Protein AF-A0A662J8I2-F1 (afdb_monomer)

Mean predicted aligned error: 7.11 Å

Structure (mmCIF, N/CA/C/O backbone):
data_AF-A0A662J8I2-F1
#
_entry.id   AF-A0A662J8I2-F1
#
loop_
_atom_site.group_PDB
_atom_site.id
_atom_site.type_symbol
_atom_site.label_atom_id
_atom_site.label_alt_id
_atom_site.label_comp_id
_atom_site.label_asym_id
_atom_site.label_entity_id
_atom_site.label_seq_id
_atom_site.pdbx_PDB_ins_code
_atom_site.Cartn_x
_atom_site.Cartn_y
_atom_site.Cartn_z
_atom_site.occupancy
_atom_site.B_iso_or_equiv
_atom_site.auth_seq_id
_atom_site.auth_comp_id
_atom_site.auth_asym_id
_atom_site.auth_atom_id
_atom_site.pdbx_PDB_model_num
ATOM 1 N N . MET A 1 1 ? -14.649 22.201 -8.863 1.00 73.62 1 MET A N 1
ATOM 2 C CA . MET A 1 1 ? -13.871 21.003 -8.481 1.00 73.62 1 MET A CA 1
ATOM 3 C C . MET A 1 1 ? -13.545 21.103 -7.003 1.00 73.62 1 MET A C 1
ATOM 5 O O . MET A 1 1 ? -12.995 22.117 -6.584 1.00 73.62 1 MET A O 1
ATOM 9 N N . ARG A 1 2 ? -13.960 20.115 -6.211 1.00 77.94 2 ARG A N 1
ATOM 10 C CA . ARG A 1 2 ? -13.687 20.067 -4.774 1.00 77.94 2 ARG A CA 1
ATOM 11 C C . ARG A 1 2 ? -12.188 19.831 -4.549 1.00 77.94 2 ARG A C 1
ATOM 13 O O . ARG A 1 2 ? -11.606 19.015 -5.253 1.00 77.94 2 ARG A O 1
ATOM 20 N N . LYS A 1 3 ? -11.569 20.580 -3.629 1.00 84.38 3 LYS A N 1
ATOM 21 C CA . LYS A 1 3 ? -10.105 20.583 -3.428 1.00 84.38 3 LYS A CA 1
ATOM 22 C C . LYS A 1 3 ? -9.637 19.884 -2.145 1.00 84.38 3 LYS A C 1
ATOM 24 O O . LYS A 1 3 ? -8.437 19.711 -1.978 1.00 84.38 3 LYS A O 1
ATOM 29 N N . SER A 1 4 ? -10.550 19.504 -1.253 1.00 90.88 4 SER A N 1
ATOM 30 C CA 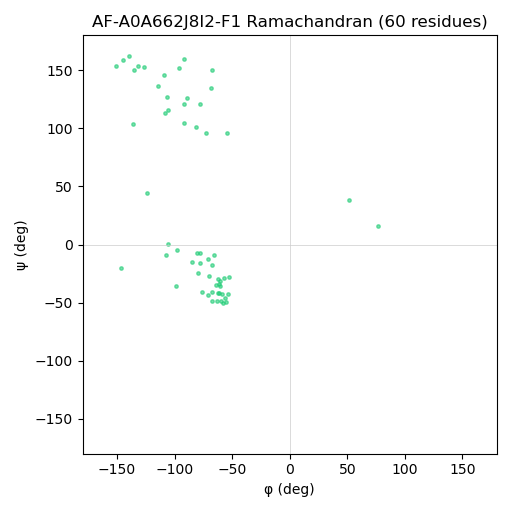. SER A 1 4 ? -10.223 18.865 0.025 1.00 90.88 4 SER A CA 1
ATOM 31 C C . SER A 1 4 ? -11.337 17.935 0.510 1.00 90.88 4 SER A C 1
ATOM 33 O O . SER A 1 4 ? -12.517 18.118 0.181 1.00 90.88 4 SER A O 1
ATOM 35 N N . PHE A 1 5 ? -10.936 16.950 1.308 1.00 89.94 5 PHE A N 1
ATOM 36 C CA . PHE A 1 5 ? -11.811 16.062 2.068 1.00 89.94 5 PHE A CA 1
ATOM 37 C C . PHE A 1 5 ? -11.948 16.583 3.502 1.00 89.94 5 PHE A C 1
ATOM 39 O O . PHE A 1 5 ? -11.062 17.283 3.991 1.00 89.94 5 PHE A O 1
ATOM 46 N N . SER A 1 6 ? -13.077 16.293 4.142 1.00 91.50 6 SER A N 1
ATOM 47 C CA . SER A 1 6 ? -13.263 16.472 5.582 1.00 91.50 6 SER A CA 1
ATOM 48 C C . SER A 1 6 ? -12.898 15.185 6.317 1.00 91.50 6 SER A C 1
ATOM 50 O O . SER A 1 6 ? -12.941 14.109 5.725 1.00 91.50 6 SER A O 1
ATOM 52 N N . ASP A 1 7 ? -12.616 15.274 7.615 1.00 88.25 7 ASP A N 1
ATOM 53 C CA . ASP A 1 7 ? -12.246 14.107 8.433 1.00 88.25 7 ASP A CA 1
ATOM 54 C C . ASP A 1 7 ? -13.315 13.003 8.417 1.00 88.25 7 ASP A C 1
ATOM 56 O O . ASP A 1 7 ? -13.001 11.825 8.506 1.00 88.25 7 ASP A O 1
ATOM 60 N N . LYS A 1 8 ? -14.590 13.370 8.231 1.00 91.44 8 LYS A N 1
ATOM 61 C CA . LYS A 1 8 ? -15.714 12.421 8.150 1.00 91.44 8 LYS A CA 1
ATOM 62 C C . LYS A 1 8 ? -15.727 11.587 6.865 1.00 91.44 8 LYS A C 1
ATOM 64 O O . LYS A 1 8 ? -16.521 10.661 6.758 1.00 91.44 8 LYS A O 1
ATOM 69 N N . GLU A 1 9 ? -14.923 11.959 5.875 1.00 91.31 9 GLU A N 1
ATOM 70 C CA . GLU A 1 9 ? -14.832 11.288 4.573 1.00 91.31 9 GLU A CA 1
ATOM 71 C C . GLU A 1 9 ? -13.555 10.463 4.430 1.00 91.31 9 GLU A C 1
ATOM 73 O O . GLU A 1 9 ? -13.315 9.891 3.367 1.00 91.31 9 GLU A O 1
ATOM 78 N N . LEU A 1 10 ? -12.721 10.440 5.469 1.00 89.69 10 LEU A N 1
ATOM 79 C CA . LEU A 1 10 ? -11.463 9.717 5.493 1.00 89.69 10 LEU A CA 1
ATOM 80 C C . LEU A 1 10 ? -11.577 8.517 6.434 1.00 89.69 10 LEU A C 1
ATOM 82 O O . LEU A 1 10 ? -12.259 8.566 7.455 1.00 89.69 10 LEU A O 1
ATOM 86 N N . GLU A 1 11 ? -10.891 7.439 6.071 1.00 89.62 11 GLU A N 1
ATOM 87 C CA . GLU A 1 11 ? -10.733 6.254 6.908 1.00 89.62 11 GLU A CA 1
ATOM 88 C C . GLU A 1 11 ? -9.258 6.108 7.285 1.00 89.62 11 GLU A C 1
ATOM 90 O O . GLU A 1 11 ? -8.376 6.250 6.431 1.00 89.62 11 GLU A O 1
ATOM 95 N N . ASP A 1 12 ? -8.993 5.788 8.552 1.00 90.25 12 ASP A N 1
ATOM 96 C CA . ASP A 1 12 ? -7.644 5.506 9.036 1.00 90.25 12 ASP A CA 1
ATOM 97 C C . ASP A 1 12 ? -7.183 4.140 8.517 1.00 90.25 12 ASP A C 1
ATOM 99 O O . ASP A 1 12 ? -7.491 3.095 9.090 1.00 90.25 12 ASP A O 1
ATOM 103 N N . LYS A 1 13 ? -6.439 4.151 7.408 1.00 93.00 13 LYS A N 1
ATOM 104 C CA . LYS A 1 13 ? -5.865 2.952 6.786 1.00 93.00 13 LYS A CA 1
ATOM 105 C C . LYS A 1 13 ? -4.416 3.164 6.387 1.00 93.00 13 LYS A C 1
ATOM 107 O O . LYS A 1 13 ? -4.002 4.260 6.006 1.00 93.00 13 LYS A O 1
ATOM 112 N N . ILE A 1 14 ? -3.641 2.083 6.410 1.00 96.62 14 ILE A N 1
ATOM 113 C CA . ILE A 1 14 ? -2.262 2.104 5.922 1.00 96.62 14 ILE A CA 1
ATOM 114 C C . ILE A 1 14 ? -2.286 2.059 4.391 1.00 96.62 14 ILE A C 1
ATOM 116 O O . ILE A 1 14 ? -2.779 1.111 3.785 1.00 96.62 14 ILE A O 1
ATOM 120 N N . CYS A 1 15 ? -1.717 3.078 3.752 1.00 95.50 15 CYS A N 1
ATOM 121 C CA . CYS A 1 15 ? -1.552 3.122 2.302 1.00 95.50 15 CYS A CA 1
ATOM 122 C C . CYS A 1 15 ? -0.088 2.864 1.935 1.00 95.50 15 CYS A C 1
ATOM 124 O O . CYS A 1 15 ? 0.795 3.659 2.266 1.00 95.50 15 CYS A O 1
ATOM 126 N N . VAL A 1 16 ? 0.178 1.764 1.229 1.00 95.81 16 VAL A N 1
ATOM 127 C CA . VAL A 1 16 ? 1.501 1.472 0.667 1.00 95.81 16 VAL A CA 1
ATOM 128 C C . VAL A 1 16 ? 1.553 2.022 -0.754 1.00 95.81 16 VAL A C 1
ATOM 130 O O . VAL A 1 16 ? 0.978 1.452 -1.681 1.00 95.81 16 VAL A O 1
ATOM 133 N N . ILE A 1 17 ? 2.245 3.147 -0.933 1.00 93.12 17 ILE A N 1
ATOM 134 C CA . ILE A 1 17 ? 2.357 3.811 -2.234 1.00 93.12 17 ILE A CA 1
ATOM 135 C C . ILE A 1 17 ? 3.565 3.263 -2.996 1.00 93.12 17 ILE A C 1
ATOM 137 O O . ILE A 1 17 ? 4.699 3.295 -2.514 1.00 93.12 17 ILE A O 1
ATOM 141 N N . VAL A 1 18 ? 3.324 2.802 -4.219 1.00 90.62 18 VAL A N 1
ATOM 142 C CA . VAL A 1 18 ? 4.348 2.311 -5.146 1.00 90.62 18 VAL A CA 1
ATOM 143 C C . VAL A 1 18 ? 4.154 2.945 -6.519 1.00 90.62 18 VAL A C 1
ATOM 145 O O . VAL A 1 18 ? 3.054 3.338 -6.888 1.00 90.62 18 VAL A O 1
ATOM 148 N N . GLY A 1 19 ? 5.227 3.065 -7.293 1.00 85.62 19 GLY A N 1
ATOM 149 C CA . GLY A 1 19 ? 5.149 3.624 -8.649 1.00 85.62 19 GLY A CA 1
ATOM 150 C C . GLY A 1 19 ? 6.135 3.021 -9.634 1.00 85.62 19 GLY A C 1
ATOM 151 O O . GLY A 1 19 ? 5.926 3.102 -10.841 1.00 85.62 19 GLY A O 1
ATOM 152 N N . THR A 1 20 ? 7.201 2.394 -9.134 1.00 85.44 20 THR A N 1
ATOM 153 C CA . THR A 1 20 ? 8.270 1.827 -9.951 1.00 85.44 20 THR A CA 1
ATOM 154 C C . THR A 1 20 ? 8.516 0.370 -9.618 1.00 85.44 20 THR A C 1
ATOM 156 O O . THR A 1 20 ? 8.316 -0.052 -8.479 1.00 85.44 20 THR A O 1
ATOM 159 N N . ARG A 1 21 ? 9.022 -0.400 -10.588 1.00 81.31 21 ARG A N 1
ATOM 160 C CA . ARG A 1 21 ? 9.362 -1.814 -10.369 1.00 81.31 21 ARG A CA 1
ATOM 161 C C . ARG A 1 21 ? 10.354 -2.015 -9.207 1.00 81.31 21 ARG A C 1
ATOM 163 O O . ARG A 1 21 ? 10.081 -2.857 -8.354 1.00 81.31 21 ARG A O 1
ATOM 170 N N . PRO A 1 22 ? 11.456 -1.240 -9.081 1.00 86.00 22 PRO A N 1
ATOM 171 C CA . PRO A 1 22 ? 12.315 -1.319 -7.898 1.00 86.00 22 PRO A CA 1
ATOM 172 C C . PRO A 1 22 ? 11.591 -0.945 -6.598 1.00 86.00 22 PRO A C 1
ATOM 174 O O . PRO A 1 22 ? 11.894 -1.517 -5.554 1.00 86.00 22 PRO A O 1
ATOM 177 N N . GLY A 1 23 ? 10.644 -0.001 -6.651 1.00 87.12 23 GLY A N 1
ATOM 178 C CA . GLY A 1 23 ? 9.807 0.372 -5.512 1.00 87.12 23 GLY A CA 1
ATOM 179 C C . GLY A 1 23 ? 8.924 -0.783 -5.043 1.00 87.12 23 GLY A C 1
ATOM 180 O O . GLY A 1 23 ? 8.947 -1.111 -3.863 1.00 87.12 23 GLY A O 1
ATOM 181 N N . ILE A 1 24 ? 8.227 -1.452 -5.966 1.00 85.38 24 ILE A N 1
ATOM 182 C CA . ILE A 1 24 ? 7.377 -2.617 -5.672 1.00 85.38 24 ILE A CA 1
AT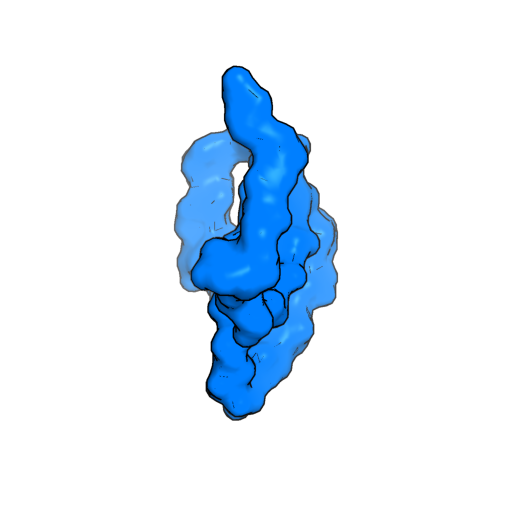OM 183 C C . ILE A 1 24 ? 8.194 -3.728 -4.999 1.00 85.38 24 ILE A C 1
ATOM 185 O O . ILE A 1 24 ? 7.836 -4.185 -3.916 1.00 85.38 24 ILE A O 1
ATOM 189 N 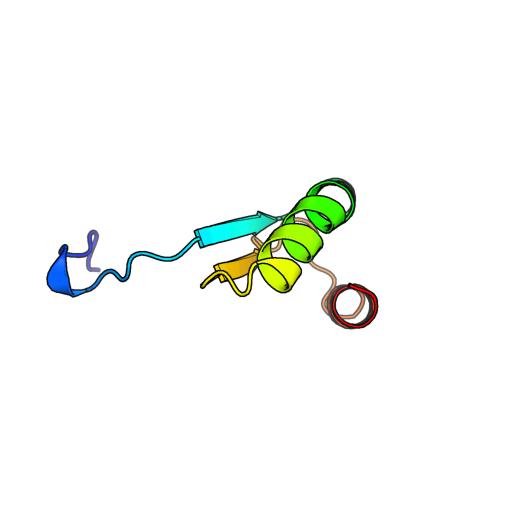N . ILE A 1 25 ? 9.340 -4.105 -5.583 1.00 88.62 25 ILE A N 1
ATOM 190 C CA . ILE A 1 25 ? 10.211 -5.162 -5.037 1.00 88.62 25 ILE A CA 1
ATOM 191 C C . ILE A 1 25 ? 10.675 -4.820 -3.614 1.00 88.62 25 ILE A C 1
ATOM 193 O O . ILE A 1 25 ? 10.672 -5.680 -2.734 1.00 88.62 25 ILE A O 1
ATOM 197 N N . LYS A 1 26 ? 11.049 -3.560 -3.363 1.00 92.38 26 LYS A N 1
ATOM 198 C CA . LYS A 1 26 ? 11.497 -3.109 -2.038 1.00 92.38 26 LYS A CA 1
ATOM 199 C C . LYS A 1 26 ? 10.371 -3.058 -1.004 1.00 92.38 26 LYS A C 1
ATOM 2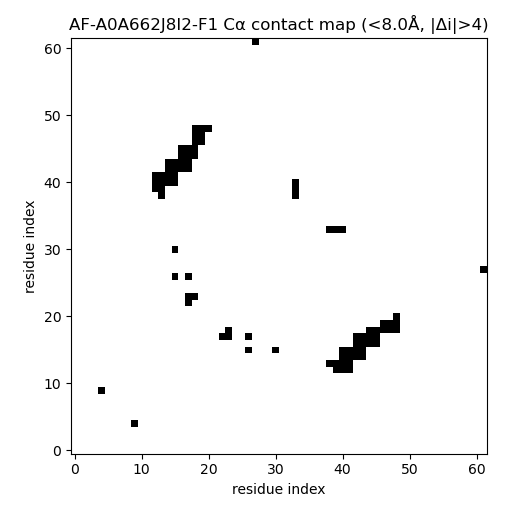01 O O . LYS A 1 26 ? 10.661 -3.210 0.178 1.00 92.38 26 LYS A O 1
ATOM 206 N N . GLN A 1 27 ? 9.122 -2.859 -1.428 1.00 93.94 27 GLN A N 1
ATOM 207 C CA . GLN 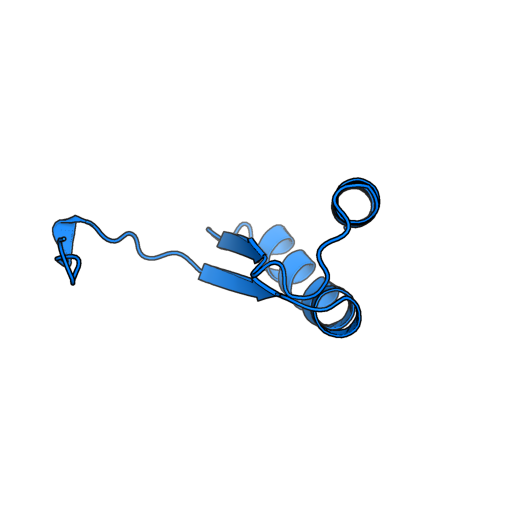A 1 27 ? 7.963 -2.846 -0.530 1.00 93.94 27 GLN A CA 1
ATOM 208 C C . GLN A 1 27 ? 7.390 -4.242 -0.249 1.00 93.94 27 GLN A C 1
ATOM 210 O O . GLN A 1 27 ? 6.663 -4.406 0.728 1.00 93.94 27 GLN A O 1
ATOM 215 N N . ALA A 1 28 ? 7.749 -5.269 -1.026 1.00 91.56 28 ALA A N 1
ATOM 216 C CA . ALA A 1 28 ? 7.243 -6.629 -0.825 1.00 91.56 28 ALA A CA 1
ATOM 217 C C . ALA A 1 28 ? 7.443 -7.179 0.610 1.00 91.56 28 ALA A C 1
ATOM 219 O O . ALA A 1 28 ? 6.500 -7.754 1.155 1.00 91.56 28 ALA A O 1
ATOM 220 N N . PRO A 1 29 ? 8.593 -6.988 1.295 1.00 95.69 29 PRO A N 1
ATOM 221 C CA . PRO A 1 29 ? 8.744 -7.429 2.685 1.00 95.69 29 PRO A CA 1
ATOM 222 C C . PRO A 1 29 ? 7.802 -6.715 3.666 1.00 95.69 29 PRO A C 1
ATOM 224 O O . PRO A 1 29 ? 7.331 -7.348 4.612 1.00 95.69 29 PRO A O 1
ATOM 227 N N . LEU A 1 30 ? 7.517 -5.425 3.439 1.00 96.50 30 LEU A N 1
ATOM 228 C CA . LEU A 1 30 ? 6.574 -4.642 4.242 1.00 96.50 30 LEU A CA 1
ATOM 229 C C . LEU A 1 30 ? 5.146 -5.149 4.036 1.00 96.50 30 LEU A C 1
ATOM 231 O O . LEU A 1 30 ? 4.462 -5.427 5.015 1.00 96.50 30 LEU A O 1
ATOM 235 N N . ILE A 1 31 ? 4.728 -5.331 2.780 1.00 95.44 31 ILE A N 1
ATOM 236 C CA . ILE A 1 31 ? 3.401 -5.856 2.426 1.00 95.44 31 ILE A CA 1
ATOM 237 C C . ILE A 1 31 ? 3.178 -7.211 3.107 1.00 95.44 31 ILE A C 1
ATOM 239 O O . ILE A 1 31 ? 2.223 -7.371 3.860 1.00 95.44 31 ILE A O 1
ATOM 243 N N . LYS A 1 32 ? 4.141 -8.134 2.991 1.00 95.94 32 LYS A N 1
ATOM 244 C CA . LYS A 1 32 ? 4.078 -9.444 3.660 1.00 95.94 32 LYS A CA 1
ATOM 245 C C . LYS A 1 32 ? 4.017 -9.346 5.185 1.00 95.94 32 LYS A C 1
ATOM 247 O O . LYS A 1 32 ? 3.462 -10.223 5.843 1.00 95.94 32 LYS A O 1
ATOM 252 N N . ALA A 1 33 ? 4.635 -8.328 5.783 1.00 97.69 33 ALA A N 1
ATOM 253 C CA . ALA A 1 33 ? 4.533 -8.098 7.221 1.00 97.69 33 ALA A CA 1
ATOM 254 C C . ALA A 1 33 ? 3.134 -7.600 7.612 1.00 97.69 33 ALA A C 1
ATOM 256 O O . ALA A 1 33 ? 2.572 -8.111 8.578 1.00 97.69 33 ALA A O 1
ATOM 257 N N . LEU A 1 34 ? 2.558 -6.672 6.844 1.00 97.06 34 LEU A N 1
ATOM 258 C CA . LEU A 1 34 ? 1.198 -6.167 7.051 1.00 97.06 34 LEU A CA 1
ATOM 259 C C . LEU A 1 34 ? 0.151 -7.281 6.905 1.00 97.06 34 LEU A C 1
ATOM 261 O O . LEU A 1 34 ? -0.733 -7.395 7.752 1.00 97.06 34 LEU A O 1
ATOM 265 N N . GLU A 1 35 ? 0.308 -8.163 5.914 1.00 96.06 35 GLU A N 1
ATOM 266 C CA . GLU A 1 35 ? -0.537 -9.353 5.736 1.00 96.06 35 GLU A CA 1
ATOM 267 C C . GLU A 1 35 ? -0.474 -10.293 6.944 1.00 96.06 35 GLU A C 1
ATOM 269 O O . GLU A 1 35 ? -1.509 -10.693 7.477 1.00 96.06 35 GLU A O 1
ATOM 274 N N . ARG A 1 36 ? 0.736 -10.617 7.429 1.00 97.88 36 ARG A N 1
ATOM 275 C CA . ARG A 1 36 ? 0.916 -11.471 8.619 1.00 97.88 36 ARG A CA 1
ATOM 276 C C . ARG A 1 36 ? 0.285 -10.871 9.872 1.00 97.88 36 ARG A C 1
ATOM 278 O O . ARG A 1 36 ? -0.235 -11.612 10.702 1.00 97.88 36 ARG A O 1
ATOM 285 N N . LEU A 1 37 ? 0.336 -9.548 10.006 1.00 97.38 37 LEU A N 1
ATOM 286 C CA . LEU A 1 37 ? -0.281 -8.816 11.111 1.00 97.38 37 LEU A CA 1
ATOM 287 C C . LEU A 1 37 ? -1.798 -8.657 10.952 1.00 97.38 37 LEU A C 1
ATOM 289 O O . LEU A 1 37 ? -2.442 -8.191 11.888 1.00 97.38 37 LEU A O 1
ATOM 293 N N . LYS A 1 38 ? -2.370 -9.038 9.799 1.00 96.38 38 LYS A N 1
ATOM 294 C CA . LYS A 1 38 ? -3.766 -8.760 9.428 1.00 96.38 38 LYS A CA 1
ATOM 295 C C . LYS A 1 38 ? -4.109 -7.274 9.584 1.00 96.38 38 LYS A C 1
ATOM 297 O O . LYS A 1 38 ? -5.189 -6.927 10.057 1.00 96.38 38 LYS A O 1
ATOM 302 N N . ALA A 1 39 ? -3.15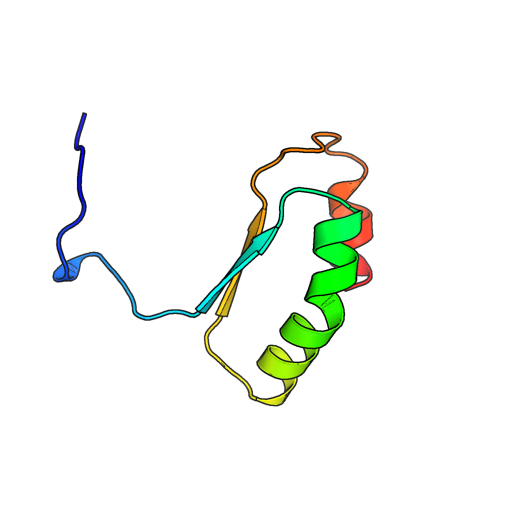9 -6.407 9.237 1.00 96.50 39 ALA A N 1
ATOM 303 C CA . ALA A 1 39 ? -3.360 -4.968 9.276 1.00 96.50 39 ALA A CA 1
ATOM 304 C C . ALA A 1 39 ? -4.388 -4.545 8.216 1.00 96.50 39 ALA A C 1
ATOM 306 O O . ALA A 1 39 ? -4.480 -5.166 7.157 1.00 96.50 39 ALA A O 1
ATOM 307 N N . ASP A 1 40 ? -5.128 -3.471 8.482 1.00 95.75 40 ASP A N 1
ATOM 308 C CA . ASP A 1 40 ? -5.992 -2.849 7.480 1.00 95.75 40 ASP A CA 1
ATOM 309 C C . ASP A 1 40 ? -5.145 -1.939 6.579 1.00 95.75 40 ASP A C 1
ATOM 311 O O . ASP A 1 40 ? -4.705 -0.852 6.980 1.00 95.75 40 ASP A O 1
ATOM 315 N N . PHE A 1 41 ? -4.822 -2.433 5.383 1.00 96.31 41 PHE A N 1
ATOM 316 C CA . PHE A 1 41 ? -3.973 -1.727 4.434 1.00 96.31 41 PHE A CA 1
ATOM 317 C C . PHE A 1 41 ? -4.398 -1.963 2.988 1.00 96.31 41 PHE A C 1
ATOM 319 O O . PHE A 1 41 ? -5.030 -2.961 2.645 1.00 96.31 41 PHE A O 1
ATOM 326 N N . PHE A 1 42 ? -3.991 -1.042 2.122 1.00 94.25 42 PHE A N 1
ATOM 327 C CA . PHE A 1 42 ? -4.128 -1.183 0.680 1.00 94.25 42 PHE A CA 1
ATOM 328 C C . PHE A 1 42 ? -2.877 -0.673 -0.034 1.00 94.25 42 PHE A C 1
ATOM 330 O O . PHE A 1 42 ? -2.064 0.069 0.525 1.00 94.25 42 PHE A O 1
ATOM 337 N N . ILE A 1 43 ? -2.721 -1.084 -1.289 1.00 93.38 43 ILE A N 1
ATOM 338 C CA . ILE A 1 43 ? -1.605 -0.680 -2.141 1.00 93.38 43 ILE A CA 1
ATOM 339 C C . ILE A 1 43 ? -2.130 0.316 -3.173 1.00 93.38 43 ILE A C 1
ATOM 341 O O . ILE A 1 43 ? -3.086 0.026 -3.892 1.00 93.38 43 ILE A O 1
ATOM 345 N N . LEU A 1 44 ? -1.485 1.479 -3.267 1.00 91.62 44 LEU A N 1
ATOM 346 C CA . LEU A 1 44 ? -1.774 2.486 -4.285 1.00 91.62 44 LEU A CA 1
ATOM 347 C C . LEU A 1 44 ? -0.631 2.524 -5.299 1.00 91.62 44 LEU A C 1
ATOM 349 O O . LEU A 1 44 ? 0.484 2.936 -4.977 1.00 91.62 44 LEU A O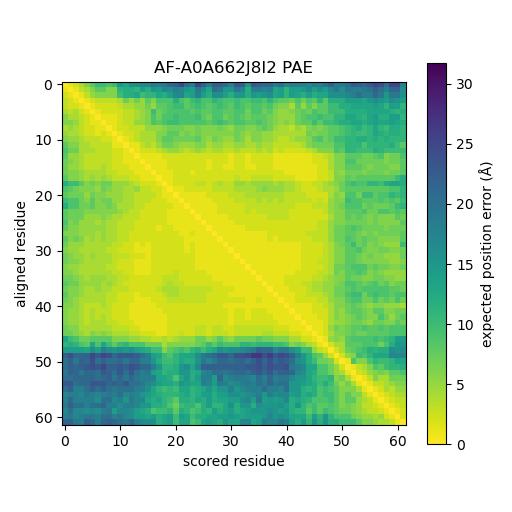 1
ATOM 353 N N . HIS A 1 45 ? -0.920 2.128 -6.537 1.00 88.38 45 HIS A N 1
ATOM 354 C CA . HIS A 1 45 ? 0.033 2.226 -7.635 1.00 88.38 45 HIS A CA 1
ATOM 355 C C . HIS A 1 45 ? -0.136 3.553 -8.387 1.00 88.38 45 HIS A C 1
ATOM 357 O O . HIS A 1 45 ? -1.198 3.829 -8.938 1.00 88.38 45 HIS A O 1
ATOM 363 N N . THR A 1 46 ? 0.912 4.376 -8.442 1.00 89.12 46 THR A N 1
ATOM 364 C CA . THR A 1 46 ? 0.865 5.712 -9.070 1.00 89.12 46 THR A CA 1
ATOM 365 C C . THR A 1 46 ? 0.992 5.684 -10.594 1.00 89.12 46 THR A C 1
ATOM 367 O O . THR A 1 46 ? 0.832 6.716 -11.240 1.00 89.12 46 THR A O 1
ATOM 370 N N . GLY A 1 47 ? 1.278 4.522 -11.189 1.00 77.50 47 GLY A N 1
ATOM 371 C CA . GLY A 1 47 ? 1.334 4.358 -12.645 1.00 77.50 47 GLY A CA 1
ATOM 372 C C . GLY A 1 47 ? 2.600 4.909 -13.309 1.00 77.50 47 GLY A C 1
ATOM 373 O O . GLY A 1 47 ? 2.619 5.058 -14.527 1.00 77.50 47 GLY A O 1
ATOM 374 N N . GLN A 1 48 ? 3.673 5.185 -12.555 1.00 72.00 48 GLN A N 1
ATOM 375 C CA . GLN A 1 48 ? 4.918 5.751 -13.108 1.00 72.00 48 GLN A CA 1
ATOM 376 C C . GLN A 1 48 ? 5.666 4.807 -14.080 1.00 72.00 48 GLN A C 1
ATOM 378 O O . GLN A 1 48 ? 6.588 5.252 -14.757 1.00 72.00 48 GLN A O 1
ATOM 383 N N . HIS A 1 49 ? 5.263 3.537 -14.205 1.00 63.31 49 HIS A N 1
ATOM 384 C CA . HIS A 1 49 ? 5.792 2.563 -15.175 1.00 63.31 49 HIS A CA 1
ATOM 385 C C . HIS A 1 49 ? 4.697 1.943 -16.065 1.00 63.31 49 HIS A C 1
ATOM 387 O O . HIS A 1 49 ? 4.675 0.735 -16.273 1.00 63.31 49 HIS A O 1
ATOM 393 N N . TYR A 1 50 ? 3.778 2.764 -16.584 1.00 53.72 50 TYR A N 1
ATOM 394 C CA . TYR A 1 50 ? 2.585 2.322 -17.316 1.00 53.72 50 TYR A CA 1
ATOM 395 C C . TYR A 1 50 ? 2.889 1.396 -18.518 1.00 53.72 50 TYR A C 1
ATOM 397 O O . TYR A 1 50 ? 3.152 1.838 -19.634 1.00 53.72 50 TYR A O 1
ATOM 405 N N . SER A 1 51 ? 2.793 0.087 -18.288 1.00 61.34 51 SER A N 1
ATOM 406 C CA . SER A 1 51 ? 2.480 -0.918 -19.301 1.00 61.34 51 SER A CA 1
ATOM 407 C C . SER A 1 51 ? 1.462 -1.869 -18.686 1.00 61.34 51 SER A C 1
ATOM 409 O O . SER A 1 51 ? 1.797 -2.717 -17.861 1.00 61.34 51 SER A O 1
ATOM 411 N N . TYR A 1 52 ? 0.203 -1.701 -19.091 1.00 54.66 52 TYR A N 1
ATOM 412 C CA . TYR A 1 52 ? -0.977 -2.403 -18.568 1.00 54.66 52 TYR A CA 1
ATOM 413 C C . TYR A 1 52 ? -0.827 -3.938 -18.584 1.00 54.66 52 TYR A C 1
ATOM 415 O O . TYR A 1 52 ? -1.375 -4.641 -17.741 1.00 54.66 52 TYR A O 1
ATOM 423 N N . ASN A 1 53 ? -0.024 -4.455 -19.518 1.00 60.06 53 ASN A N 1
ATOM 424 C CA . ASN A 1 53 ? 0.246 -5.884 -19.672 1.00 60.06 53 ASN A CA 1
ATOM 425 C C . ASN A 1 53 ? 1.260 -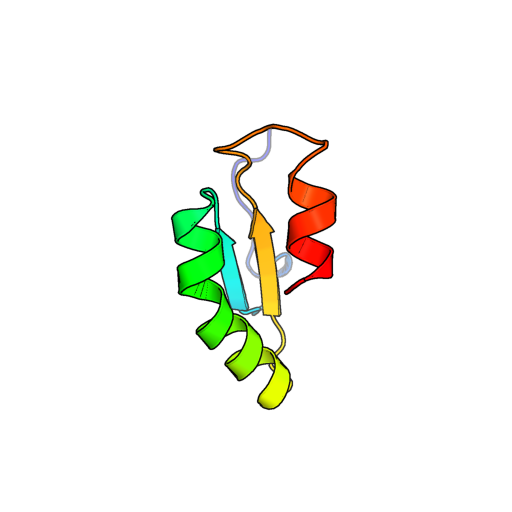6.438 -18.656 1.00 60.06 53 ASN A C 1
ATOM 427 O O . ASN A 1 53 ? 1.359 -7.653 -18.513 1.00 60.06 53 ASN A O 1
ATOM 431 N N . MET A 1 54 ? 2.033 -5.584 -17.978 1.00 57.31 54 MET A N 1
ATOM 432 C CA . MET A 1 54 ? 3.099 -6.014 -17.068 1.00 57.31 54 MET A CA 1
ATOM 433 C C . MET A 1 54 ? 2.646 -5.999 -15.599 1.00 57.31 54 MET A C 1
ATOM 435 O O . MET A 1 54 ? 2.997 -6.910 -14.851 1.00 57.31 54 MET A O 1
ATOM 439 N N . ASP A 1 55 ? 1.802 -5.040 -15.203 1.00 58.19 55 ASP A N 1
ATOM 440 C CA . ASP A 1 55 ? 1.315 -4.902 -13.821 1.00 58.19 55 ASP A CA 1
ATOM 441 C C . ASP A 1 55 ? 0.519 -6.132 -13.348 1.00 58.19 55 ASP A C 1
ATOM 443 O O . ASP A 1 55 ? 0.736 -6.626 -12.242 1.00 58.19 55 ASP A O 1
ATOM 447 N N . ALA A 1 56 ? -0.346 -6.693 -14.202 1.00 62.06 56 ALA A N 1
ATOM 448 C CA . ALA A 1 56 ? -1.191 -7.840 -13.851 1.00 62.06 56 ALA A CA 1
ATOM 449 C C . ALA A 1 56 ? -0.397 -9.114 -13.503 1.00 62.06 56 ALA A C 1
ATOM 451 O O . ALA A 1 56 ? -0.857 -9.923 -12.699 1.00 62.06 56 ALA A O 1
ATOM 452 N N . VAL A 1 57 ? 0.791 -9.297 -14.091 1.00 61.25 57 VAL A N 1
ATOM 453 C CA . VAL A 1 57 ? 1.672 -10.434 -13.780 1.00 61.25 57 VAL A CA 1
ATOM 454 C C . VAL A 1 57 ? 2.371 -10.208 -12.440 1.00 61.25 57 VAL A C 1
ATOM 456 O O . VAL A 1 57 ? 2.429 -11.118 -11.623 1.00 61.25 57 VAL A O 1
ATOM 459 N N . PHE A 1 58 ? 2.819 -8.980 -12.160 1.00 62.00 58 PHE A N 1
ATOM 460 C CA . PHE A 1 58 ? 3.517 -8.660 -10.912 1.00 62.00 58 PHE A CA 1
ATOM 461 C C . PHE A 1 58 ? 2.628 -8.741 -9.669 1.00 62.00 58 PHE A C 1
ATOM 463 O O . PHE A 1 58 ? 3.073 -9.264 -8.653 1.00 62.00 58 PHE A O 1
ATOM 470 N N . PHE A 1 59 ? 1.379 -8.269 -9.732 1.00 61.22 59 PHE A N 1
ATOM 471 C CA . PHE A 1 59 ? 0.446 -8.395 -8.601 1.00 61.22 59 PHE A CA 1
ATOM 472 C C . PHE A 1 59 ? 0.026 -9.840 -8.322 1.00 61.22 59 PHE A C 1
ATOM 474 O O . PHE A 1 59 ? -0.469 -10.127 -7.239 1.00 61.22 59 PHE A O 1
ATOM 481 N N . LYS A 1 60 ? 0.212 -10.749 -9.284 1.00 64.19 60 LYS A N 1
ATOM 482 C CA . LYS A 1 60 ? -0.081 -12.171 -9.104 1.00 64.19 60 LYS A CA 1
ATOM 483 C C . LYS A 1 60 ? 1.026 -12.911 -8.339 1.00 64.19 60 LYS A C 1
ATOM 485 O O . LYS A 1 60 ? 0.740 -13.938 -7.732 1.00 64.19 60 LYS A O 1
ATOM 490 N N . ASP A 1 61 ? 2.253 -12.390 -8.381 1.00 59.97 61 ASP A N 1
ATOM 491 C CA . ASP A 1 61 ? 3.447 -12.983 -7.759 1.00 59.97 61 ASP A CA 1
ATOM 492 C C . ASP A 1 61 ? 3.789 -12.377 -6.381 1.00 59.97 61 ASP A C 1
ATOM 494 O O . ASP A 1 61 ? 4.750 -12.810 -5.732 1.00 59.97 61 ASP A O 1
ATOM 498 N N . LEU A 1 62 ? 3.045 -11.351 -5.956 1.00 59.47 62 LEU A N 1
ATOM 499 C CA . LEU A 1 62 ? 3.215 -10.654 -4.679 1.00 59.47 62 LEU A CA 1
ATOM 500 C C . LEU A 1 62 ? 2.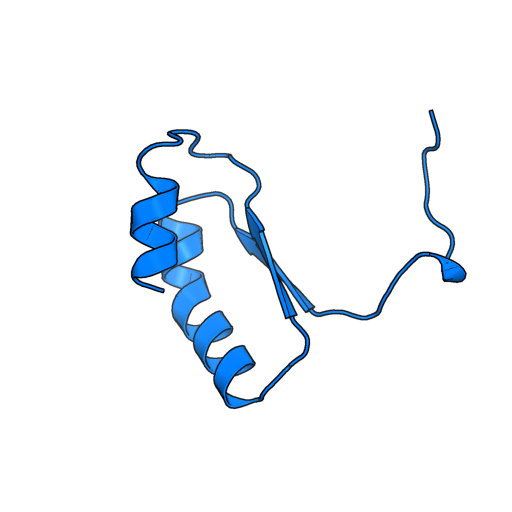455 -11.378 -3.566 1.00 59.47 62 LEU A C 1
ATOM 502 O O . LEU A 1 62 ? 3.114 -11.636 -2.527 1.00 59.47 62 LEU A O 1
#

Secondary structure (DSSP, 8-state):
------GGG----EEEEE-SHHHHHHHHHHHHHHHHTT--EEEEE--TT--HHHHHHHTT--

pLDDT: mean 83.72, std 14.02, range [53.72, 97.88]

Sequence (62 aa):
MRKSFSDKELEDKICVIVGTRPGIIKQAPLIKALERLKADFFILHTGQHYSYNMDAVFFKDL

Foldseek 3Di:
DDDDDDPVPDDPEAEAEDEDPVSLVVCVVVVVVCVVVVGRYDYHYPPNPDDPVPVVVVVVVD

Radius of gyration: 14.07 Å; Cα contacts (8 Å, |Δi|>4): 43; chains: 1; bounding box: 28×34×31 Å

Nearest PDB structures (foldseek):
  8gpr-assembly1_D  TM=5.607E-01  e=5.470E-01  Rattus norvegicus
  3n6v-assembly2_D  TM=5.724E-01  e=6.276E-01  Rattus norvegicus
  7ysv-assembly1_D  TM=5.594E-01  e=6.722E-01  Rattus norvegicus
  4u1x-assembly1_D  TM=5.637E-01  e=9.478E-01  Rattus norvegicus
  4u1x-assembly1_A  TM=5.719E-01  e=1.533E+00  Rattus norvegicus

Solvent-accessible surface area (backbone atoms only — not comparable to full-atom values): 4076 Å² total; per-residue (Å²): 132,88,90,76,83,57,77,92,77,57,77,99,61,49,73,50,77,32,42,41,74,72,47,46,64,69,41,46,66,57,53,56,50,37,60,74,67,66,55,70,65,51,76,45,73,71,56,75,66,79,45,83,83,54,54,66,58,53,69,72,74,108